Protein AF-0000000084372474 (afdb_homodimer)

Solvent-accessible surface area (backbone atoms only — not comparable to full-atom values): 5763 Å² total; per-residue (Å²): 110,66,65,56,39,60,76,48,64,60,75,54,63,34,51,51,50,20,48,56,32,56,54,40,47,54,74,78,34,74,77,45,21,60,54,26,45,52,47,26,38,54,22,35,54,47,34,48,52,56,58,67,71,103,109,67,64,57,39,59,75,49,64,62,75,56,64,34,52,50,50,19,47,57,31,56,51,39,47,52,76,80,34,72,78,47,21,60,54,27,44,52,47,26,38,54,21,34,55,47,36,49,53,56,56,68,73,102

Structure (mmCIF, N/CA/C/O backbone):
data_AF-0000000084372474-model_v1
#
loop_
_entity.id
_entity.type
_entity.pdbx_description
1 polymer 'Phage protein'
#
loop_
_atom_site.group_PDB
_atom_site.id
_atom_site.type_symbol
_atom_site.label_atom_id
_atom_site.label_alt_id
_atom_site.label_comp_id
_atom_site.label_asym_id
_atom_site.label_entity_id
_atom_site.label_seq_id
_atom_site.pdbx_PDB_ins_code
_atom_site.Cartn_x
_atom_site.Cartn_y
_atom_site.Cartn_z
_atom_site.occupancy
_atom_site.B_iso_or_equiv
_atom_site.auth_seq_id
_atom_site.auth_comp_id
_atom_site.auth_asym_id
_atom_site.auth_atom_id
_atom_site.pdbx_PDB_model_num
ATOM 1 N N . MET A 1 1 ? -11.945 -2.574 5.254 1 77.62 1 MET A N 1
ATOM 2 C CA . MET A 1 1 ? -10.648 -2.957 4.703 1 77.62 1 MET A CA 1
ATOM 3 C C . MET A 1 1 ? -10.727 -4.32 4.027 1 77.62 1 MET A C 1
ATOM 5 O O . MET A 1 1 ? -10.273 -4.48 2.893 1 77.62 1 MET A O 1
ATOM 9 N N . TYR A 1 2 ? -11.398 -5.266 4.598 1 81.75 2 TYR A N 1
ATOM 10 C CA . TYR A 1 2 ? -11.469 -6.613 4.039 1 81.75 2 TYR A CA 1
ATOM 11 C C . TYR A 1 2 ? -12.211 -6.613 2.713 1 81.75 2 TYR A C 1
ATOM 13 O O . TYR A 1 2 ? -11.82 -7.301 1.77 1 81.75 2 TYR A O 1
ATOM 21 N N . ASP A 1 3 ? -13.203 -5.762 2.664 1 84.75 3 ASP A N 1
ATOM 22 C CA . ASP A 1 3 ? -13.984 -5.719 1.432 1 84.75 3 ASP A CA 1
ATOM 23 C C . ASP A 1 3 ? -13.148 -5.18 0.271 1 84.75 3 ASP A C 1
ATOM 25 O O . ASP A 1 3 ? -13.289 -5.641 -0.864 1 84.75 3 ASP A O 1
ATOM 29 N N . VAL A 1 4 ? -12.273 -4.324 0.626 1 85.5 4 VAL A N 1
ATOM 30 C CA . VAL A 1 4 ? -11.414 -3.748 -0.401 1 85.5 4 VAL A CA 1
ATOM 31 C C . VAL A 1 4 ? -10.43 -4.805 -0.903 1 85.5 4 VAL A C 1
ATOM 33 O O . VAL A 1 4 ? -10.281 -4.996 -2.113 1 85.5 4 VAL A O 1
ATOM 36 N N . LEU A 1 5 ? -9.852 -5.504 -0.039 1 90.44 5 LEU A N 1
ATOM 37 C CA . LEU A 1 5 ? -8.875 -6.523 -0.406 1 90.44 5 LEU A CA 1
ATOM 38 C C . LEU A 1 5 ? -9.531 -7.625 -1.236 1 90.44 5 LEU A C 1
ATOM 40 O O . LEU A 1 5 ? -8.938 -8.117 -2.201 1 90.44 5 LEU A O 1
ATOM 44 N N . LYS A 1 6 ? -10.766 -7.984 -0.81 1 90 6 LYS A N 1
ATOM 45 C CA . LYS A 1 6 ? -11.508 -9.016 -1.532 1 90 6 LYS A CA 1
ATOM 46 C C . LYS A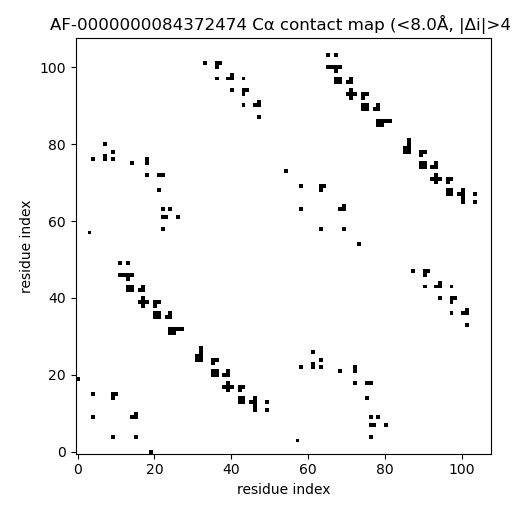 1 6 ? -11.891 -8.531 -2.93 1 90 6 LYS A C 1
ATOM 48 O O . LYS A 1 6 ? -11.789 -9.289 -3.9 1 90 6 LYS A O 1
ATOM 53 N N . ALA A 1 7 ? -12.312 -7.336 -3.006 1 87.62 7 ALA A N 1
ATOM 54 C CA . ALA A 1 7 ? -12.758 -6.77 -4.277 1 87.62 7 ALA A CA 1
ATOM 55 C C . ALA A 1 7 ? -11.617 -6.738 -5.289 1 87.62 7 ALA A C 1
ATOM 57 O O . ALA A 1 7 ? -11.836 -6.938 -6.488 1 87.62 7 ALA A O 1
ATOM 58 N N . PHE A 1 8 ? -10.406 -6.598 -4.852 1 88.88 8 PHE A N 1
ATOM 59 C CA . PHE A 1 8 ? -9.25 -6.496 -5.738 1 88.88 8 PHE A CA 1
ATOM 60 C C . PHE A 1 8 ? -8.461 -7.797 -5.754 1 88.88 8 PHE A C 1
ATOM 62 O O . PHE A 1 8 ? -7.379 -7.867 -6.344 1 88.88 8 PHE A O 1
ATOM 69 N N . GLU A 1 9 ? -8.922 -8.766 -5.094 1 89.75 9 GLU A N 1
ATOM 70 C CA . GLU A 1 9 ? -8.352 -10.109 -5.066 1 89.75 9 GLU A CA 1
ATOM 71 C C . GLU A 1 9 ? -6.879 -10.078 -4.68 1 89.75 9 GLU A C 1
ATOM 73 O O . GLU A 1 9 ? -6.047 -10.711 -5.332 1 89.75 9 GLU A O 1
ATOM 78 N N . VAL A 1 10 ? -6.621 -9.297 -3.705 1 91.81 10 VAL A N 1
ATOM 79 C CA . VAL A 1 10 ? -5.258 -9.266 -3.184 1 91.81 10 VAL A CA 1
ATOM 80 C C . VAL A 1 10 ? -5.008 -10.484 -2.305 1 91.81 10 VAL A C 1
ATOM 82 O O . VAL A 1 10 ? -5.57 -10.602 -1.214 1 91.81 10 VAL A O 1
ATOM 85 N N . THR A 1 11 ? -4.074 -11.359 -2.779 1 91.06 11 THR A N 1
ATOM 86 C CA . THR A 1 11 ? -3.891 -12.625 -2.078 1 91.06 11 THR A CA 1
ATOM 87 C C . THR A 1 11 ? -2.527 -12.672 -1.396 1 91.06 11 THR A C 1
ATOM 89 O O . THR A 1 11 ? -2.312 -13.469 -0.479 1 91.06 11 THR A O 1
ATOM 92 N N . ASN A 1 12 ? -1.561 -11.859 -1.88 1 93.75 12 ASN A N 1
ATOM 93 C CA . ASN A 1 12 ? -0.266 -11.758 -1.216 1 93.75 12 ASN A CA 1
ATOM 94 C C . ASN A 1 12 ? -0.396 -11.148 0.178 1 93.75 12 ASN A C 1
ATOM 96 O O . ASN A 1 12 ? -0.799 -9.992 0.322 1 93.75 12 ASN A O 1
ATOM 100 N N . PRO A 1 13 ? -0.061 -11.891 1.203 1 95.69 13 PRO A N 1
ATOM 101 C CA . PRO A 1 13 ? -0.281 -11.398 2.566 1 95.69 13 PRO A CA 1
ATOM 102 C C . PRO A 1 13 ? 0.526 -10.141 2.877 1 95.69 13 PRO A C 1
ATOM 104 O O . PRO A 1 13 ? 0.068 -9.281 3.633 1 95.69 13 PRO A O 1
ATOM 107 N N . ALA A 1 14 ? 1.696 -10.062 2.305 1 96.81 14 ALA A N 1
ATOM 108 C CA . ALA A 1 14 ? 2.496 -8.859 2.512 1 96.81 14 ALA A CA 1
ATOM 109 C C . ALA A 1 14 ? 1.824 -7.637 1.887 1 96.81 14 ALA A C 1
ATOM 111 O O . ALA A 1 14 ? 1.819 -6.555 2.477 1 96.81 14 ALA A O 1
ATOM 112 N N . LEU A 1 15 ? 1.209 -7.793 0.754 1 96 15 LEU A N 1
ATOM 113 C CA . LEU A 1 15 ? 0.454 -6.711 0.125 1 96 15 LEU A CA 1
ATOM 114 C C . LEU A 1 15 ? -0.775 -6.355 0.954 1 96 15 LEU A C 1
ATOM 116 O O . LEU A 1 15 ? -1.089 -5.176 1.128 1 96 15 LEU A O 1
ATOM 120 N N . GLN A 1 16 ? -1.414 -7.363 1.482 1 95.56 16 GLN A N 1
ATOM 121 C CA . GLN A 1 16 ? -2.578 -7.109 2.326 1 95.56 16 GLN A CA 1
ATOM 122 C C . GLN A 1 16 ? -2.205 -6.27 3.541 1 95.56 16 GLN A C 1
ATOM 124 O O . GLN A 1 16 ? -2.912 -5.32 3.887 1 95.56 16 GLN A O 1
ATOM 129 N N . HIS A 1 17 ? -1.112 -6.668 4.086 1 95.62 17 HIS A N 1
ATOM 130 C CA . HIS A 1 17 ? -0.644 -5.973 5.277 1 95.62 17 HIS A CA 1
ATOM 131 C C . HIS A 1 17 ? -0.284 -4.523 4.961 1 95.62 17 HIS A C 1
ATOM 133 O O . HIS A 1 17 ? -0.696 -3.605 5.676 1 95.62 17 HIS A O 1
ATOM 139 N N . LEU A 1 18 ? 0.442 -4.367 3.898 1 96.69 18 LEU A N 1
ATOM 140 C CA . LEU A 1 18 ? 0.885 -2.998 3.652 1 96.69 18 LEU A CA 1
ATOM 141 C C . LE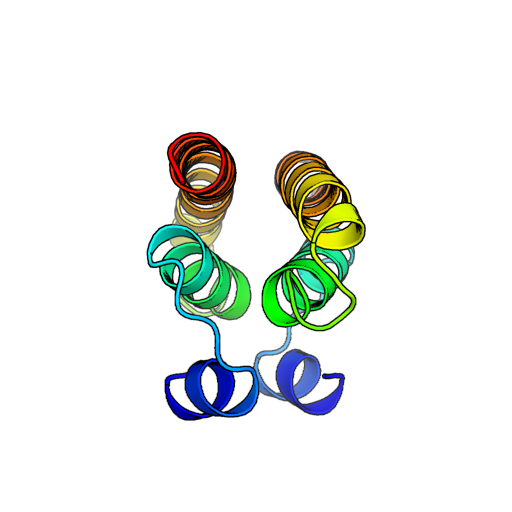U A 1 18 ? -0.29 -2.109 3.256 1 96.69 18 LEU A C 1
ATOM 143 O O . LEU A 1 18 ? -0.33 -0.93 3.615 1 96.69 18 LEU A O 1
ATOM 147 N N . ILE A 1 19 ? -1.262 -2.584 2.535 1 95.44 19 ILE A N 1
ATOM 148 C CA . ILE A 1 19 ? -2.43 -1.793 2.162 1 95.44 19 ILE A CA 1
ATOM 149 C C . ILE A 1 19 ? -3.193 -1.374 3.416 1 95.44 19 ILE A C 1
ATOM 151 O O . ILE A 1 19 ? -3.6 -0.217 3.545 1 95.44 19 ILE A O 1
ATOM 155 N N . LYS A 1 20 ? -3.324 -2.268 4.363 1 93.62 20 LYS A N 1
ATOM 156 C CA . LYS A 1 20 ? -4 -1.969 5.621 1 93.62 20 LYS A CA 1
ATOM 157 C C . LYS A 1 20 ? -3.283 -0.856 6.383 1 93.62 20 LYS A C 1
ATOM 159 O O . LYS A 1 20 ? -3.918 0.09 6.855 1 93.62 20 LYS A O 1
ATOM 164 N N . LYS A 1 21 ? -1.958 -0.99 6.406 1 95 21 LYS A N 1
ATOM 165 C CA . LYS A 1 21 ? -1.17 -0.001 7.137 1 95 21 LYS A CA 1
ATOM 166 C C . LYS A 1 21 ? -1.155 1.339 6.41 1 95 21 LYS A C 1
ATOM 168 O O . LYS A 1 21 ? -1.198 2.396 7.039 1 95 21 LYS A O 1
ATOM 173 N N . ALA A 1 22 ? -1.121 1.243 5.125 1 94.94 22 ALA A N 1
ATOM 174 C CA . ALA A 1 22 ? -1.07 2.463 4.32 1 94.94 22 ALA A CA 1
ATOM 175 C C . ALA A 1 22 ? -2.383 3.234 4.414 1 94.94 22 ALA A C 1
ATOM 177 O O . ALA A 1 22 ? -2.381 4.465 4.523 1 94.94 22 ALA A O 1
ATOM 178 N N . LEU A 1 23 ? -3.486 2.596 4.414 1 91.81 23 LEU A N 1
ATOM 179 C CA . LEU A 1 23 ? -4.797 3.234 4.48 1 91.81 23 LEU A CA 1
ATOM 180 C C . LEU A 1 23 ? -5.031 3.848 5.855 1 91.81 23 LEU A C 1
ATOM 182 O O . LEU A 1 23 ? -5.688 4.887 5.977 1 91.81 23 LEU A O 1
ATOM 186 N N . CYS A 1 24 ? -4.352 3.271 6.805 1 87.69 24 CYS A N 1
ATOM 187 C CA . CYS A 1 24 ? -4.605 3.729 8.172 1 87.69 24 CYS A CA 1
ATOM 188 C C . CYS A 1 24 ? -3.502 4.664 8.641 1 87.69 24 CYS A C 1
ATOM 190 O O . CYS A 1 24 ? -3.602 5.25 9.727 1 87.69 24 CYS A O 1
ATOM 192 N N . ALA A 1 25 ? -2.527 4.789 7.781 1 86.88 25 ALA A N 1
ATOM 193 C CA . ALA A 1 25 ? -1.403 5.633 8.18 1 86.88 25 ALA A CA 1
ATOM 194 C C . ALA A 1 25 ? -1.865 7.055 8.484 1 86.88 25 ALA A C 1
ATOM 196 O O . ALA A 1 25 ? -2.426 7.734 7.621 1 86.88 25 ALA A O 1
ATOM 197 N N . GLY A 1 26 ? -1.944 7.406 9.734 1 75.31 26 GLY A N 1
ATOM 198 C CA . GLY A 1 26 ? -2.305 8.742 10.188 1 75.31 26 GLY A CA 1
ATOM 199 C C . GLY A 1 26 ? -3.67 8.797 10.852 1 75.31 26 GLY A C 1
ATOM 200 O O . GLY A 1 26 ? -4.031 9.812 11.445 1 75.31 26 GLY A O 1
ATOM 201 N N . LEU A 1 27 ? -4.41 7.672 10.602 1 79.31 27 LEU A N 1
ATOM 202 C CA . LEU A 1 27 ? -5.727 7.641 11.227 1 79.31 27 LEU A CA 1
ATOM 203 C C . LEU A 1 27 ? -5.613 7.297 12.711 1 79.31 27 LEU A C 1
ATOM 205 O O . LEU A 1 27 ? -6.496 7.641 13.5 1 79.31 27 LEU A O 1
ATOM 209 N N . ARG A 1 28 ? -4.551 6.645 13.086 1 76.88 28 ARG A N 1
ATOM 210 C CA . ARG A 1 28 ? -4.406 6.172 14.461 1 76.88 28 ARG A CA 1
ATOM 211 C C . ARG A 1 28 ? -3.605 7.16 15.297 1 76.88 28 ARG A C 1
ATOM 213 O O . ARG A 1 28 ? -3.523 7.023 16.516 1 76.88 28 ARG A O 1
ATOM 220 N N . GLY A 1 29 ? -3.041 8.227 14.82 1 73.5 29 GLY A N 1
ATOM 221 C CA . GLY A 1 29 ? -2.229 9.227 15.5 1 73.5 29 GLY A CA 1
ATOM 222 C C . GLY A 1 29 ? -0.855 9.398 14.883 1 73.5 29 GLY A C 1
ATOM 223 O O . GLY A 1 29 ? -0.408 8.555 14.102 1 73.5 29 GLY A O 1
ATOM 224 N N . HIS A 1 30 ? -0.298 10.516 15.156 1 72.25 30 HIS A N 1
ATOM 225 C CA . HIS A 1 30 ? 0.979 10.922 14.586 1 72.25 30 HIS A CA 1
ATOM 226 C C . HIS A 1 30 ? 2.064 9.883 14.867 1 72.25 30 HIS A C 1
ATOM 228 O O . HIS A 1 30 ? 2.871 9.57 13.984 1 72.25 30 HIS A O 1
ATOM 234 N N . LYS A 1 31 ? 2.152 9.445 16.078 1 76.06 31 LYS A N 1
ATOM 235 C CA . LYS A 1 31 ? 3.195 8.492 16.453 1 76.06 31 LYS A CA 1
ATOM 236 C C . LYS A 1 31 ? 3.041 7.18 15.695 1 76.06 31 LYS A C 1
ATOM 238 O O . LYS A 1 31 ? 4.035 6.551 15.32 1 76.06 31 LYS A O 1
ATOM 243 N N . ASP A 1 32 ? 1.893 7 15.336 1 85.19 32 ASP A N 1
ATOM 244 C CA . ASP A 1 32 ? 1.614 5.719 14.695 1 85.19 32 ASP A CA 1
ATOM 245 C C . ASP A 1 32 ? 1.852 5.793 13.188 1 85.19 32 ASP A C 1
ATOM 247 O O . ASP A 1 32 ? 2.15 4.781 12.547 1 85.19 32 ASP A O 1
ATOM 251 N N . LYS A 1 33 ? 1.965 6.977 12.781 1 88.75 33 LYS A N 1
ATOM 252 C CA . LYS A 1 33 ? 2.129 7.137 11.336 1 88.75 33 LYS A CA 1
ATOM 253 C C . LYS A 1 33 ? 3.516 6.691 10.883 1 88.75 33 LYS A C 1
ATOM 255 O O . LYS A 1 33 ? 3.648 5.945 9.914 1 88.75 33 LYS A O 1
ATOM 260 N N . GLU A 1 34 ? 4.508 7.156 11.633 1 88.31 34 GLU A N 1
ATOM 261 C CA . GLU A 1 34 ? 5.879 6.785 11.297 1 88.31 34 GLU A CA 1
ATOM 262 C C . GLU A 1 34 ? 6.07 5.273 11.352 1 88.31 34 GLU A C 1
ATOM 264 O O . GLU A 1 34 ? 6.684 4.684 10.461 1 88.31 34 GLU A O 1
ATOM 269 N N . GLN A 1 35 ? 5.523 4.789 12.375 1 92.25 35 GLN A N 1
ATOM 270 C CA . GLN A 1 35 ? 5.613 3.338 12.508 1 92.25 35 GLN A CA 1
ATOM 271 C C . GLN A 1 35 ? 4.871 2.635 11.375 1 92.25 35 GLN A C 1
ATOM 273 O O . GLN A 1 35 ? 5.352 1.636 10.836 1 92.25 35 GLN A O 1
ATOM 278 N N . ASP A 1 36 ? 3.68 3.082 11.031 1 94.88 36 ASP A N 1
ATOM 279 C CA . ASP A 1 36 ? 2.891 2.484 9.953 1 94.88 36 ASP A CA 1
ATOM 280 C C . ASP A 1 36 ? 3.627 2.566 8.617 1 94.88 36 ASP A C 1
ATOM 282 O O . ASP A 1 36 ? 3.646 1.602 7.855 1 94.88 36 ASP A O 1
ATOM 286 N N . LEU A 1 37 ? 4.328 3.631 8.391 1 95.25 37 LEU A N 1
ATOM 287 C CA . LEU A 1 37 ? 5.051 3.803 7.137 1 95.25 37 LEU A CA 1
ATOM 288 C C . LEU A 1 37 ? 6.258 2.873 7.074 1 95.25 37 LEU A C 1
ATOM 290 O O . LEU A 1 37 ? 6.57 2.326 6.012 1 95.25 37 LEU A O 1
ATOM 294 N N . CYS A 1 38 ? 6.875 2.736 8.18 1 94.56 38 CYS A N 1
ATOM 295 C CA . CYS A 1 38 ? 7.984 1.79 8.227 1 94.56 38 CYS A CA 1
ATOM 296 C C . CYS A 1 38 ? 7.504 0.373 7.934 1 94.56 38 CYS A C 1
ATOM 298 O O . CYS A 1 38 ? 8.164 -0.375 7.211 1 94.56 38 CYS A O 1
ATOM 300 N N . GLU A 1 39 ? 6.398 0.042 8.469 1 96.31 39 GLU A N 1
ATOM 301 C CA . GLU A 1 39 ? 5.816 -1.275 8.234 1 96.31 39 GLU A CA 1
ATOM 302 C C . GLU A 1 39 ? 5.391 -1.434 6.773 1 96.31 39 GLU A C 1
ATOM 304 O O . GLU A 1 39 ? 5.477 -2.527 6.211 1 96.31 39 GLU A O 1
ATOM 309 N N . VAL A 1 40 ? 4.867 -0.398 6.223 1 97.44 40 VAL A N 1
ATOM 310 C CA . VAL A 1 40 ? 4.512 -0.421 4.809 1 97.44 40 VAL A CA 1
ATOM 311 C C . VAL A 1 40 ? 5.75 -0.73 3.969 1 97.44 40 VAL A C 1
ATOM 313 O O . VAL A 1 40 ? 5.711 -1.595 3.09 1 97.44 40 VAL A O 1
ATOM 316 N N . LEU A 1 41 ? 6.891 -0.1 4.309 1 97.75 41 LEU A N 1
ATOM 317 C CA . LEU A 1 41 ? 8.133 -0.333 3.5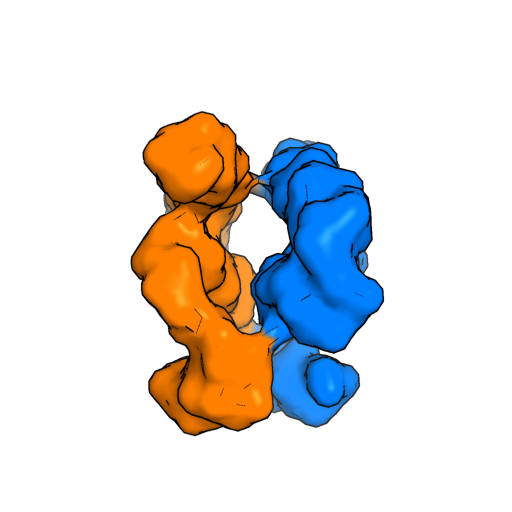84 1 97.75 41 LEU A CA 1
ATOM 318 C C . LEU A 1 41 ? 8.602 -1.774 3.756 1 97.75 41 LEU A C 1
ATOM 320 O O . LEU A 1 41 ? 8.938 -2.443 2.775 1 97.75 41 LEU A O 1
ATOM 324 N N . ALA A 1 42 ? 8.602 -2.225 4.883 1 98.12 42 ALA A N 1
ATOM 325 C CA . ALA A 1 42 ? 9.016 -3.598 5.16 1 98.12 42 ALA A CA 1
ATOM 326 C C . ALA A 1 42 ? 8.125 -4.598 4.426 1 98.12 42 ALA A C 1
ATOM 328 O O . ALA A 1 42 ? 8.617 -5.582 3.865 1 98.12 42 ALA A O 1
ATOM 329 N N . SER A 1 43 ? 6.82 -4.359 4.406 1 97.94 43 SER A N 1
ATOM 330 C CA . SER A 1 43 ? 5.867 -5.258 3.76 1 97.94 43 SER A CA 1
ATOM 331 C C . SER A 1 43 ? 6.016 -5.219 2.242 1 97.94 43 SER A C 1
ATOM 333 O O . SER A 1 43 ? 5.828 -6.234 1.569 1 97.94 43 SER A O 1
ATOM 335 N N . ALA A 1 44 ? 6.391 -4.09 1.767 1 97.56 44 ALA A N 1
ATOM 336 C CA . ALA A 1 44 ? 6.645 -3.988 0.331 1 97.56 44 ALA A CA 1
ATOM 337 C C . ALA A 1 44 ? 7.82 -4.867 -0.084 1 97.56 44 ALA A C 1
ATOM 339 O O . ALA A 1 44 ? 7.746 -5.582 -1.087 1 97.56 44 ALA A O 1
ATOM 340 N N . LYS A 1 45 ? 8.867 -4.816 0.684 1 97.5 45 LYS A N 1
ATOM 341 C CA . LYS A 1 45 ? 10.031 -5.66 0.421 1 97.5 45 LYS A CA 1
ATOM 342 C C . LYS A 1 45 ? 9.664 -7.141 0.501 1 97.5 45 LYS A C 1
ATOM 344 O O . LYS A 1 45 ? 10.047 -7.93 -0.364 1 97.5 45 LYS A O 1
ATOM 349 N N . ARG A 1 46 ? 8.914 -7.426 1.494 1 97.38 46 ARG A N 1
ATOM 350 C CA . ARG A 1 46 ? 8.492 -8.812 1.693 1 97.38 46 ARG A CA 1
ATOM 351 C C . ARG A 1 46 ? 7.602 -9.281 0.551 1 97.38 46 ARG A C 1
ATOM 353 O O . ARG A 1 46 ? 7.668 -10.445 0.145 1 97.38 46 ARG A O 1
ATOM 360 N N . ALA A 1 47 ? 6.723 -8.453 0.041 1 96.38 47 ALA A N 1
ATOM 361 C CA . ALA A 1 47 ? 5.836 -8.797 -1.066 1 96.38 47 ALA A CA 1
ATOM 362 C C . ALA A 1 47 ? 6.637 -9.188 -2.307 1 96.38 47 ALA A C 1
ATOM 364 O O . ALA A 1 47 ? 6.289 -10.148 -3 1 96.38 47 ALA A O 1
ATOM 365 N N . ILE A 1 48 ? 7.691 -8.484 -2.482 1 94.5 48 ILE A N 1
ATOM 366 C CA . ILE A 1 48 ? 8.57 -8.766 -3.615 1 94.5 48 ILE A CA 1
ATOM 367 C C . ILE A 1 48 ? 9.227 -10.133 -3.426 1 94.5 48 ILE A C 1
ATOM 369 O O . ILE A 1 48 ? 9.289 -10.93 -4.363 1 94.5 48 ILE A O 1
ATOM 373 N N . GLU A 1 49 ? 9.664 -10.312 -2.242 1 95.56 49 GLU A N 1
ATOM 374 C CA . GLU A 1 49 ? 10.32 -11.586 -1.933 1 95.56 49 GLU A CA 1
ATOM 375 C C . GLU A 1 49 ? 9.367 -12.758 -2.127 1 95.56 49 GLU A C 1
ATOM 377 O O . GLU A 1 49 ? 9.742 -13.781 -2.703 1 95.56 49 GLU A O 1
ATOM 382 N N . LEU A 1 50 ? 8.188 -12.562 -1.681 1 93.94 50 LEU A N 1
ATOM 383 C CA . LEU A 1 50 ? 7.191 -13.617 -1.795 1 93.94 50 LEU A CA 1
ATOM 384 C C . LEU A 1 50 ? 6.84 -13.875 -3.256 1 93.94 50 LEU A C 1
ATOM 386 O O . LEU A 1 50 ? 6.578 -15.016 -3.645 1 93.94 50 LEU A O 1
ATOM 390 N N . GLU A 1 51 ? 6.801 -12.875 -4.004 1 89.38 51 GLU A N 1
ATOM 391 C CA . GLU A 1 51 ? 6.496 -13.039 -5.422 1 89.38 51 GLU A CA 1
ATOM 392 C C . GLU A 1 51 ? 7.637 -13.742 -6.156 1 89.38 51 GLU A C 1
ATOM 394 O O . GLU A 1 51 ? 7.398 -14.492 -7.105 1 89.38 51 GLU A O 1
ATOM 399 N N . ALA A 1 52 ? 8.82 -13.477 -5.715 1 88.25 52 ALA A N 1
ATOM 400 C CA . ALA A 1 52 ? 10 -14.055 -6.352 1 88.25 52 ALA A CA 1
ATOM 401 C C . ALA A 1 52 ? 10.102 -15.555 -6.059 1 88.25 52 ALA A C 1
ATOM 403 O O . ALA A 1 52 ? 10.797 -16.281 -6.766 1 88.25 52 ALA A O 1
ATOM 404 N N . GLU A 1 53 ? 9.492 -15.914 -5 1 86.44 53 GLU A N 1
ATOM 405 C CA . GLU A 1 53 ? 9.547 -17.312 -4.59 1 86.44 53 GLU A CA 1
ATOM 406 C C . GLU A 1 53 ? 8.508 -18.141 -5.336 1 86.44 53 GLU A C 1
ATOM 408 O O . GLU A 1 53 ? 8.539 -19.375 -5.289 1 86.44 53 GLU A O 1
ATOM 413 N N . LYS A 1 54 ? 7.543 -17.594 -6.035 1 78.25 54 LYS A N 1
ATOM 414 C CA . LYS A 1 54 ? 6.523 -18.328 -6.785 1 78.25 54 LYS A CA 1
ATOM 415 C C . LYS A 1 54 ? 7.047 -18.75 -8.148 1 78.25 54 LYS A C 1
ATOM 417 O O . LYS A 1 54 ? 8.078 -18.266 -8.609 1 78.25 54 LYS A O 1
ATOM 422 N N . MET B 1 1 ? -11.164 3.088 -6.844 1 77.56 1 MET B N 1
ATOM 423 C CA . MET B 1 1 ? -9.922 3.41 -6.141 1 77.56 1 MET B CA 1
ATOM 424 C C . MET B 1 1 ? -10.016 4.777 -5.469 1 77.56 1 MET B C 1
ATOM 426 O O . MET B 1 1 ? -9.695 4.914 -4.289 1 77.56 1 MET B O 1
ATOM 430 N N . TYR B 1 2 ? -10.57 5.754 -6.105 1 81.88 2 TYR B N 1
ATOM 431 C CA . TYR B 1 2 ? -10.656 7.098 -5.551 1 81.88 2 TYR B CA 1
ATOM 432 C C . TYR B 1 2 ? -11.555 7.125 -4.32 1 81.88 2 TYR B C 1
ATOM 434 O O . TYR B 1 2 ? -11.242 7.793 -3.332 1 81.88 2 TYR B O 1
ATOM 442 N N . ASP B 1 3 ? -12.57 6.293 -4.387 1 84.44 3 ASP B N 1
ATOM 443 C CA . ASP B 1 3 ? -13.484 6.273 -3.252 1 84.44 3 ASP B CA 1
ATOM 444 C C . ASP B 1 3 ? -12.812 5.703 -2.006 1 84.44 3 ASP B C 1
ATOM 446 O O . ASP B 1 3 ? -13.062 6.168 -0.892 1 84.44 3 ASP B O 1
ATOM 450 N N . VAL B 1 4 ? -11.945 4.82 -2.277 1 85.56 4 VAL B N 1
ATOM 451 C CA . VAL B 1 4 ? -11.234 4.207 -1.16 1 85.56 4 VAL B CA 1
ATOM 452 C C . VAL B 1 4 ? -10.273 5.219 -0.539 1 85.56 4 VAL B C 1
ATOM 454 O O . VAL B 1 4 ? -10.258 5.406 0.681 1 85.56 4 VAL B O 1
ATOM 457 N N . LEU B 1 5 ? -9.57 5.895 -1.317 1 90.44 5 LEU B N 1
ATOM 458 C CA . LEU B 1 5 ? -8.609 6.879 -0.834 1 90.44 5 LEU B CA 1
ATOM 459 C C . LEU B 1 5 ? -9.312 8 -0.078 1 90.44 5 LEU B C 1
ATOM 461 O O . LEU B 1 5 ? -8.82 8.469 0.951 1 90.44 5 LEU B O 1
ATOM 465 N N . LYS B 1 6 ? -10.477 8.414 -0.645 1 90.06 6 LYS B N 1
ATOM 466 C CA . LYS B 1 6 ? -11.258 9.469 -0.008 1 90.06 6 LYS B CA 1
ATOM 467 C C . LYS B 1 6 ? -11.82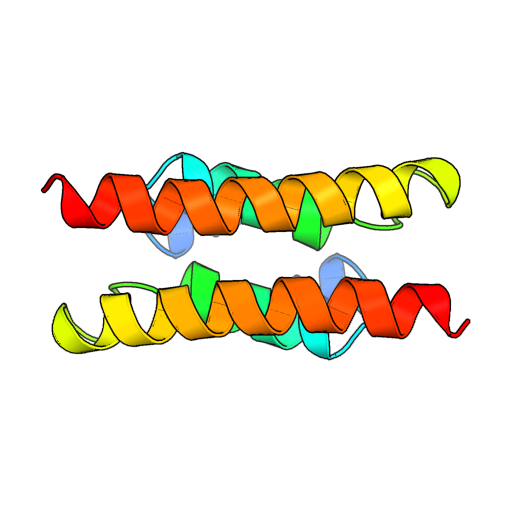 9.008 1.333 1 90.06 6 LYS B C 1
ATOM 469 O O . LYS B 1 6 ? -11.797 9.758 2.312 1 90.06 6 LYS B O 1
ATOM 474 N N . ALA B 1 7 ? -12.281 7.812 1.363 1 87.56 7 ALA B N 1
ATOM 475 C CA . ALA B 1 7 ? -12.891 7.262 2.572 1 87.56 7 ALA B CA 1
ATOM 476 C C . ALA B 1 7 ? -11.875 7.188 3.711 1 87.56 7 ALA B C 1
ATOM 478 O O . ALA B 1 7 ? -12.227 7.395 4.875 1 87.56 7 ALA B O 1
ATOM 479 N N . PHE B 1 8 ? -10.633 7.004 3.396 1 89.19 8 PHE B N 1
ATOM 480 C CA . PHE B 1 8 ? -9.594 6.855 4.41 1 89.19 8 PHE B CA 1
ATOM 481 C C . PHE B 1 8 ? -8.766 8.133 4.527 1 89.19 8 PHE B C 1
ATOM 483 O O . PHE B 1 8 ? -7.754 8.156 5.234 1 89.19 8 PHE B O 1
ATOM 490 N N . GLU B 1 9 ? -9.109 9.125 3.818 1 89.88 9 GLU B N 1
ATOM 491 C CA . GLU B 1 9 ? -8.492 10.445 3.869 1 89.88 9 GLU B CA 1
ATOM 492 C C . GLU B 1 9 ? -6.984 10.359 3.652 1 89.88 9 GLU B C 1
ATOM 494 O O . GLU B 1 9 ? -6.207 10.961 4.398 1 89.88 9 GLU B O 1
ATOM 499 N N . VAL B 1 10 ? -6.648 9.562 2.715 1 91.88 10 VAL B N 1
ATOM 500 C CA . VAL B 1 10 ? -5.238 9.477 2.352 1 91.88 10 VAL B CA 1
ATOM 501 C C . VAL B 1 10 ? -4.848 10.688 1.507 1 91.88 10 VAL B C 1
ATOM 503 O O . VAL B 1 10 ? -5.285 10.82 0.361 1 91.88 10 VAL B O 1
ATOM 506 N N . THR B 1 11 ? -3.939 11.516 2.09 1 91.25 11 THR B N 1
ATOM 507 C CA . THR B 1 11 ? -3.631 12.773 1.415 1 91.25 11 THR B CA 1
ATOM 508 C C . THR B 1 11 ? -2.195 12.773 0.897 1 91.25 11 THR B C 1
ATOM 510 O O . THR B 1 11 ? -1.85 13.555 0.009 1 91.25 11 THR B O 1
ATOM 513 N N . ASN B 1 12 ? -1.337 11.922 1.488 1 93.81 12 ASN B N 1
ATOM 514 C CA . ASN B 1 12 ? 0.024 11.773 0.983 1 93.81 12 ASN B CA 1
ATOM 515 C C . ASN B 1 12 ? 0.042 11.172 -0.417 1 93.81 12 ASN B C 1
ATOM 517 O O . ASN B 1 12 ? -0.386 10.031 -0.611 1 93.81 12 ASN B O 1
ATOM 521 N N . PRO B 1 13 ? 0.531 11.906 -1.391 1 95.75 13 PRO B N 1
ATOM 522 C CA . PRO B 1 13 ? 0.464 11.422 -2.771 1 95.75 13 PRO B CA 1
ATOM 523 C C . PRO B 1 13 ? 1.256 10.133 -2.982 1 95.75 13 PRO B C 1
ATOM 525 O O . PRO B 1 13 ? 0.865 9.289 -3.793 1 95.75 13 PRO B O 1
ATOM 528 N N . ALA B 1 14 ? 2.338 9.992 -2.279 1 96.81 14 ALA B N 1
ATOM 529 C CA . ALA B 1 14 ? 3.115 8.766 -2.389 1 96.81 14 ALA B CA 1
ATOM 530 C C . ALA B 1 14 ? 2.328 7.57 -1.856 1 96.81 14 ALA B C 1
ATOM 532 O O . ALA B 1 14 ? 2.352 6.488 -2.447 1 96.81 14 ALA B O 1
ATOM 533 N N . LEU B 1 15 ? 1.585 7.75 -0.807 1 96.06 15 LEU B N 1
ATOM 534 C CA . LEU B 1 15 ? 0.721 6.699 -0.279 1 96.06 15 LEU B CA 1
ATOM 535 C C . LEU B 1 15 ? -0.411 6.387 -1.252 1 96.06 15 LEU B C 1
ATOM 537 O O . LEU B 1 15 ? -0.744 5.219 -1.469 1 96.06 15 LEU B O 1
ATOM 541 N N . GLN B 1 16 ? -0.948 7.426 -1.845 1 95.56 16 GLN B N 1
ATOM 542 C CA . GLN B 1 16 ? -2.012 7.215 -2.822 1 95.56 16 GLN B CA 1
ATOM 543 C C . GLN B 1 16 ? -1.525 6.359 -3.988 1 95.56 16 GLN B C 1
ATOM 545 O O . GLN B 1 16 ? -2.219 5.434 -4.418 1 95.56 16 GLN B O 1
ATOM 550 N N . HIS B 1 17 ? -0.362 6.719 -4.41 1 95.56 17 HIS B N 1
ATOM 551 C CA . HIS B 1 17 ? 0.221 6 -5.539 1 95.56 17 HIS B CA 1
ATOM 552 C C . HIS B 1 17 ? 0.483 4.539 -5.184 1 95.56 17 HIS B C 1
ATOM 554 O O . HIS B 1 17 ? 0.124 3.637 -5.945 1 95.56 17 HIS B O 1
ATOM 560 N N . LEU B 1 18 ? 1.071 4.355 -4.031 1 96.69 18 LEU B N 1
ATOM 561 C CA . LEU B 1 18 ? 1.433 2.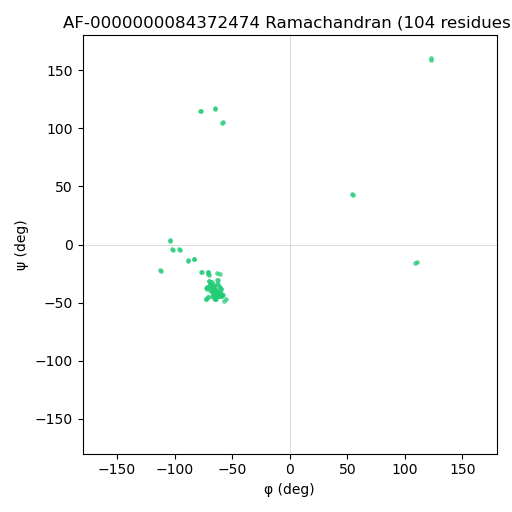973 -3.734 1 96.69 18 LEU B CA 1
ATOM 562 C C . LEU B 1 18 ? 0.188 2.129 -3.484 1 96.69 18 LEU B C 1
ATOM 564 O O . LEU B 1 18 ? 0.151 0.949 -3.842 1 96.69 18 LEU B O 1
ATOM 568 N N . ILE B 1 19 ? -0.843 2.639 -2.879 1 95.38 19 ILE B N 1
ATOM 569 C CA . ILE B 1 19 ? -2.074 1.891 -2.65 1 95.38 19 ILE B CA 1
ATOM 570 C C . ILE B 1 19 ? -2.695 1.496 -3.986 1 95.38 19 ILE B C 1
ATOM 572 O O . ILE B 1 19 ? -3.127 0.354 -4.168 1 95.38 19 ILE B O 1
ATOM 576 N N . LYS B 1 20 ? -2.684 2.396 -4.938 1 93.56 20 LYS B N 1
ATOM 577 C CA . LYS B 1 20 ? -3.217 2.119 -6.27 1 93.56 20 LYS B CA 1
ATOM 578 C C . LYS B 1 20 ? -2.455 0.979 -6.941 1 93.56 20 LYS B C 1
ATOM 580 O O . LYS B 1 20 ? -3.064 0.057 -7.488 1 93.56 20 LYS B O 1
ATOM 585 N N . LYS B 1 21 ? -1.135 1.062 -6.805 1 94.94 21 LYS B N 1
ATOM 586 C CA . LYS B 1 21 ? -0.302 0.044 -7.438 1 94.94 21 LYS B CA 1
ATOM 587 C C . LYS B 1 21 ? -0.425 -1.295 -6.715 1 94.94 21 LYS B C 1
ATOM 589 O O . LYS B 1 21 ? -0.438 -2.35 -7.352 1 94.94 21 LYS B O 1
ATOM 594 N N . ALA B 1 22 ? -0.545 -1.204 -5.441 1 94.94 22 ALA B N 1
ATOM 595 C CA . ALA B 1 22 ? -0.631 -2.422 -4.641 1 94.94 22 ALA B CA 1
ATOM 596 C C . ALA B 1 22 ? -1.951 -3.146 -4.883 1 94.94 22 ALA B C 1
ATOM 598 O O . ALA B 1 22 ? -1.981 -4.375 -4.988 1 94.94 22 ALA B O 1
ATOM 599 N N . LEU B 1 23 ? -3.02 -2.467 -5.02 1 91.88 23 LEU B N 1
ATOM 600 C CA . LEU B 1 23 ? -4.336 -3.061 -5.234 1 91.88 23 LEU B CA 1
ATOM 601 C C . LEU B 1 23 ? -4.434 -3.672 -6.629 1 91.88 23 LEU B C 1
ATOM 603 O O . LEU B 1 23 ? -5.109 -4.684 -6.82 1 91.88 23 LEU B O 1
ATOM 607 N N . CYS B 1 24 ? -3.625 -3.135 -7.504 1 87.81 24 CYS B N 1
ATOM 608 C CA . CYS B 1 24 ? -3.734 -3.59 -8.883 1 87.81 24 CYS B CA 1
ATOM 609 C C . CYS B 1 24 ? -2.613 -4.562 -9.227 1 87.81 24 CYS B C 1
ATOM 611 O O . CYS B 1 24 ? -2.604 -5.148 -10.312 1 87.81 24 CYS B O 1
ATOM 613 N N . ALA B 1 25 ? -1.751 -4.73 -8.273 1 86.88 25 ALA B N 1
ATOM 614 C CA . ALA B 1 25 ? -0.615 -5.609 -8.539 1 86.88 25 ALA B CA 1
ATOM 615 C C . ALA B 1 25 ? -1.084 -7.012 -8.922 1 86.88 25 ALA B C 1
ATOM 617 O O . ALA B 1 25 ? -1.771 -7.676 -8.141 1 86.88 25 ALA B O 1
ATOM 618 N N . GLY B 1 26 ? -0.99 -7.344 -10.188 1 75.69 26 GLY B N 1
ATOM 619 C CA . GLY B 1 26 ? -1.339 -8.664 -10.688 1 75.69 26 GLY B CA 1
ATOM 620 C C . GLY B 1 26 ? -2.617 -8.672 -11.508 1 75.69 26 GLY B C 1
ATOM 621 O O . GLY B 1 26 ? -2.93 -9.664 -12.164 1 75.69 26 GLY B O 1
ATOM 622 N N . LEU B 1 27 ? -3.359 -7.539 -11.336 1 79.38 27 LEU B N 1
ATOM 623 C CA . LEU B 1 27 ? -4.594 -7.461 -12.102 1 79.38 27 LEU B CA 1
ATOM 624 C C . LEU B 1 27 ? -4.301 -7.137 -13.57 1 79.38 27 LEU B C 1
ATOM 626 O O . LEU B 1 27 ? -5.109 -7.445 -14.445 1 79.38 27 LEU B O 1
ATOM 630 N N . ARG B 1 28 ? -3.172 -6.531 -13.82 1 77.06 28 ARG B N 1
ATOM 631 C CA . ARG B 1 28 ? -2.838 -6.105 -15.18 1 77.06 28 ARG B CA 1
ATOM 632 C C . ARG B 1 28 ? -1.959 -7.137 -15.875 1 77.06 28 ARG B C 1
ATOM 634 O O . ARG B 1 28 ? -1.699 -7.031 -17.078 1 77.06 28 ARG B O 1
ATOM 641 N N . GLY B 1 29 ? -1.499 -8.211 -15.32 1 74.31 29 GLY B N 1
ATOM 642 C CA . GLY B 1 29 ? -0.631 -9.242 -15.859 1 74.31 29 GLY B CA 1
ATOM 643 C C . GLY B 1 29 ? 0.641 -9.43 -15.055 1 74.31 29 GLY B C 1
ATOM 644 O O . GLY B 1 29 ? 0.999 -8.578 -14.242 1 74.31 29 GLY B O 1
ATOM 645 N N . HIS B 1 30 ? 1.215 -10.547 -15.242 1 72.5 30 HIS B N 1
ATOM 646 C CA . HIS B 1 30 ? 2.391 -10.977 -14.492 1 72.5 30 HIS B CA 1
ATOM 647 C C . HIS B 1 30 ? 3.533 -9.977 -14.641 1 72.5 30 HIS B C 1
ATOM 649 O O . HIS B 1 30 ? 4.219 -9.656 -13.664 1 72.5 30 HIS B O 1
ATOM 655 N N . LYS B 1 31 ? 3.822 -9.578 -15.844 1 75.75 31 LYS B N 1
ATOM 656 C CA . LYS B 1 31 ? 4.926 -8.656 -16.094 1 75.75 31 LYS B CA 1
ATOM 657 C C . LYS B 1 31 ? 4.703 -7.324 -15.375 1 75.75 31 LYS B C 1
ATOM 659 O O . LYS B 1 31 ? 5.648 -6.719 -14.867 1 75.75 31 LYS B O 1
ATOM 664 N N . ASP B 1 32 ? 3.514 -7.133 -15.195 1 85.25 32 ASP B N 1
ATOM 665 C CA . ASP B 1 32 ? 3.182 -5.84 -14.609 1 85.25 32 ASP B CA 1
ATOM 666 C C . ASP B 1 32 ? 3.213 -5.906 -13.078 1 85.25 32 ASP B C 1
ATOM 668 O O . ASP B 1 32 ? 3.465 -4.902 -12.414 1 85.25 32 ASP B O 1
ATOM 672 N N . LYS B 1 33 ? 3.232 -7.09 -12.672 1 88.94 33 LYS B N 1
ATOM 673 C CA . LYS B 1 33 ? 3.213 -7.246 -11.219 1 88.94 33 LYS B CA 1
ATOM 674 C C . LYS B 1 33 ? 4.555 -6.852 -10.609 1 88.94 33 LYS B C 1
ATOM 676 O O . LYS B 1 33 ? 4.602 -6.109 -9.625 1 88.94 33 LYS B O 1
ATOM 681 N N . GLU B 1 34 ? 5.613 -7.367 -11.219 1 88.38 34 GLU B N 1
ATOM 682 C CA . GLU B 1 34 ? 6.949 -7.043 -10.727 1 88.38 34 GLU B CA 1
ATOM 683 C C . GLU B 1 34 ? 7.203 -5.539 -10.766 1 88.38 34 GLU B C 1
ATOM 685 O O . GLU B 1 34 ? 7.73 -4.969 -9.805 1 88.38 34 GLU B O 1
ATOM 690 N N . GLN B 1 35 ? 6.805 -5.043 -11.836 1 92.31 35 GLN B N 1
ATOM 691 C CA . GLN B 1 35 ? 6.965 -3.598 -11.961 1 92.31 35 GLN B CA 1
ATOM 692 C C . GLN B 1 35 ? 6.117 -2.859 -10.93 1 92.31 35 GLN B C 1
ATOM 694 O O . GLN B 1 35 ? 6.566 -1.874 -10.344 1 92.31 35 GLN B O 1
ATOM 699 N N . ASP B 1 36 ? 4.875 -3.266 -10.727 1 94.88 36 ASP B N 1
ATOM 700 C CA . ASP B 1 36 ? 3.988 -2.633 -9.758 1 94.88 36 ASP B CA 1
ATOM 701 C C . ASP B 1 36 ? 4.555 -2.736 -8.344 1 94.88 36 ASP B C 1
ATOM 703 O O . ASP B 1 36 ? 4.516 -1.768 -7.582 1 94.88 36 ASP B O 1
ATOM 707 N N . LEU B 1 37 ? 5.184 -3.816 -8.039 1 95.25 37 LEU B N 1
ATOM 708 C CA . LEU B 1 37 ? 5.738 -4.008 -6.699 1 95.25 37 LEU B CA 1
ATOM 709 C C . LEU B 1 37 ? 6.965 -3.125 -6.492 1 95.25 37 LEU B C 1
ATOM 711 O O . LEU B 1 37 ? 7.168 -2.588 -5.398 1 95.25 37 LEU B O 1
ATOM 715 N N . CYS B 1 38 ? 7.707 -3.014 -7.516 1 94.56 38 CYS B N 1
ATOM 716 C CA . CYS B 1 38 ? 8.852 -2.111 -7.426 1 94.56 38 CYS B CA 1
ATOM 717 C C . CYS B 1 38 ? 8.398 -0.675 -7.195 1 94.56 38 CYS B C 1
ATOM 719 O O . CYS B 1 38 ? 8.992 0.05 -6.398 1 94.56 38 CYS B O 1
ATOM 721 N N . GLU B 1 39 ? 7.371 -0.309 -7.863 1 96.25 39 GLU B N 1
ATOM 722 C CA . GLU B 1 39 ? 6.816 1.032 -7.699 1 96.25 39 GLU B CA 1
ATOM 723 C C . GLU B 1 39 ? 6.223 1.215 -6.305 1 96.25 39 GLU B C 1
ATOM 725 O O . GLU B 1 39 ? 6.281 2.309 -5.738 1 96.25 39 GLU B O 1
ATOM 730 N N . VAL B 1 40 ? 5.613 0.203 -5.812 1 97.44 40 VAL B N 1
ATOM 731 C CA . VAL B 1 40 ? 5.086 0.247 -4.453 1 97.44 40 VAL B CA 1
ATOM 732 C C . VAL B 1 40 ? 6.223 0.513 -3.467 1 97.44 40 VAL B C 1
ATOM 734 O O . VAL B 1 40 ? 6.109 1.382 -2.6 1 97.44 40 VAL B O 1
ATOM 737 N N . LEU B 1 41 ? 7.367 -0.149 -3.674 1 97.75 41 LEU B N 1
ATOM 738 C CA . LEU B 1 41 ? 8.523 0.041 -2.803 1 97.75 41 LEU B CA 1
ATOM 739 C C . LEU B 1 41 ? 9.062 1.463 -2.916 1 97.75 41 LEU B C 1
ATOM 741 O O . LEU B 1 41 ? 9.305 2.123 -1.903 1 97.75 41 LEU B O 1
ATOM 745 N N . ALA B 1 42 ? 9.203 1.904 -4.039 1 98.06 42 ALA B N 1
ATOM 746 C CA . ALA B 1 42 ? 9.695 3.26 -4.266 1 98.06 42 ALA B CA 1
ATOM 747 C C . ALA B 1 42 ? 8.766 4.293 -3.641 1 98.06 42 ALA B C 1
ATOM 749 O O . ALA B 1 42 ? 9.219 5.262 -3.027 1 98.06 42 ALA B O 1
ATOM 750 N N . SER B 1 43 ? 7.457 4.102 -3.77 1 97.88 43 SER B N 1
ATOM 751 C CA . SER B 1 43 ? 6.469 5.035 -3.238 1 97.88 43 SER B CA 1
ATOM 752 C C . SER B 1 43 ? 6.438 5 -1.715 1 97.88 43 SER B C 1
ATOM 754 O O . SER B 1 43 ? 6.211 6.027 -1.069 1 97.88 43 SER B O 1
ATOM 756 N N . ALA B 1 44 ? 6.723 3.855 -1.197 1 97.56 44 ALA B N 1
ATOM 757 C CA . ALA B 1 44 ? 6.797 3.752 0.258 1 97.56 44 ALA B CA 1
ATOM 758 C C . ALA B 1 44 ? 7.949 4.586 0.81 1 97.56 44 ALA B C 1
ATOM 760 O O . ALA B 1 44 ? 7.785 5.305 1.798 1 97.56 44 ALA B O 1
ATOM 761 N N . LYS B 1 45 ? 9.07 4.492 0.171 1 97.44 45 LYS B N 1
ATOM 762 C CA . LYS B 1 45 ? 10.219 5.293 0.572 1 97.44 45 LYS B CA 1
ATOM 763 C C . LYS B 1 45 ? 9.922 6.785 0.454 1 97.44 45 LYS B C 1
ATOM 765 O O . LYS B 1 45 ? 10.227 7.559 1.363 1 97.44 45 LYS B O 1
ATOM 770 N N . ARG B 1 46 ? 9.305 7.098 -0.625 1 97.38 46 ARG B N 1
ATOM 771 C CA . ARG B 1 46 ? 8.969 8.5 -0.868 1 97.38 46 ARG B CA 1
ATOM 772 C C . ARG B 1 46 ? 7.965 9.008 0.161 1 97.38 46 ARG B C 1
ATOM 774 O O . ARG B 1 46 ? 8.023 10.164 0.577 1 97.38 46 ARG B O 1
ATOM 781 N N . ALA B 1 47 ? 7 8.211 0.567 1 96.25 47 ALA B N 1
ATOM 782 C CA . ALA B 1 47 ? 6 8.594 1.562 1 96.25 47 ALA B CA 1
ATOM 783 C C . ALA B 1 47 ? 6.66 8.953 2.891 1 96.25 47 ALA B C 1
ATOM 785 O O . ALA B 1 47 ? 6.27 9.922 3.541 1 96.25 47 ALA B O 1
ATOM 786 N N . ILE B 1 48 ? 7.664 8.211 3.193 1 94.44 48 ILE B N 1
ATOM 787 C CA . ILE B 1 48 ? 8.406 8.469 4.426 1 94.44 48 ILE B CA 1
ATOM 788 C C . ILE B 1 48 ? 9.133 9.805 4.324 1 94.44 48 ILE B C 1
ATOM 790 O O . ILE B 1 48 ? 9.109 10.602 5.266 1 94.44 48 ILE B O 1
ATOM 794 N N . GLU B 1 49 ? 9.719 9.961 3.191 1 95.5 49 GLU B N 1
ATOM 795 C CA . GLU B 1 49 ? 10.453 11.203 2.969 1 95.5 49 GLU B CA 1
ATOM 796 C C . GLU B 1 49 ? 9.523 12.414 3.051 1 95.5 49 GLU B C 1
ATOM 798 O O . GLU B 1 49 ? 9.867 13.422 3.666 1 95.5 49 GLU B O 1
ATOM 803 N N . LEU B 1 50 ? 8.398 12.258 2.48 1 93.88 50 LEU B N 1
ATOM 804 C CA . LEU B 1 50 ? 7.434 13.352 2.477 1 93.88 50 LEU B CA 1
ATOM 805 C C . LEU B 1 50 ? 6.914 13.625 3.885 1 93.88 50 LEU B C 1
ATOM 807 O O . LEU B 1 50 ? 6.652 14.773 4.242 1 93.88 50 LEU B O 1
ATOM 811 N N . GLU B 1 51 ? 6.746 12.633 4.625 1 89.19 51 GLU B N 1
ATOM 812 C CA . GLU B 1 51 ? 6.277 12.812 5.996 1 89.19 51 GLU B CA 1
ATOM 813 C C . GLU B 1 51 ? 7.344 13.469 6.863 1 89.19 51 GLU B C 1
ATOM 815 O O . GLU B 1 51 ? 7.027 14.227 7.777 1 89.19 51 GLU B O 1
ATOM 820 N N . ALA B 1 52 ? 8.57 13.156 6.574 1 88.31 52 ALA B N 1
ATOM 821 C CA . ALA B 1 52 ? 9.688 13.695 7.352 1 88.31 52 ALA B CA 1
ATOM 822 C C . ALA B 1 52 ? 9.875 15.188 7.078 1 88.31 52 ALA B C 1
ATOM 824 O O . ALA B 1 52 ? 10.508 15.891 7.867 1 88.31 52 ALA B O 1
ATOM 825 N N . GLU B 1 53 ? 9.406 15.57 5.953 1 86.12 53 GLU B N 1
ATOM 826 C CA . GLU B 1 53 ? 9.562 16.969 5.562 1 86.12 53 GLU B CA 1
ATOM 827 C C . GLU B 1 53 ? 8.477 17.844 6.18 1 86.12 53 GLU B C 1
ATOM 829 O O . GLU B 1 53 ? 8.555 19.062 6.137 1 86.12 53 GLU B O 1
ATOM 834 N N . LYS B 1 54 ? 7.422 17.297 6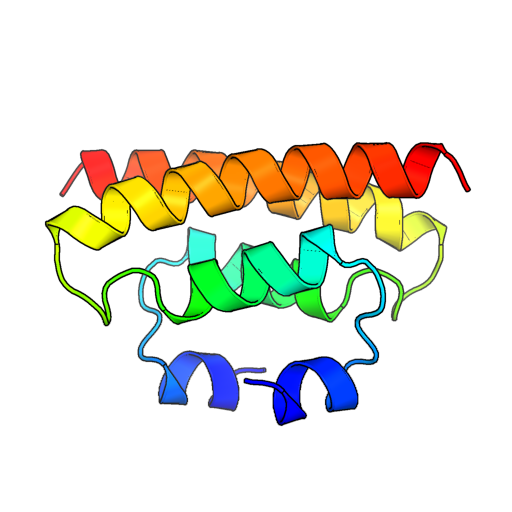.754 1 78 54 LYS B N 1
ATOM 835 C CA . LYS B 1 54 ? 6.348 18.062 7.379 1 78 54 LYS B CA 1
ATOM 836 C C . LYS B 1 54 ? 6.715 18.469 8.805 1 78 54 LYS B C 1
ATOM 838 O O . LYS B 1 54 ? 7.508 17.781 9.461 1 78 54 LYS B O 1
#

Secondary structure (DSSP, 8-state):
-HHHHHHTT---HHHHHHHHHHHHTTTS-HHHHHHHHHHHHHHHHHHHHHHHT-/-HHHHHHTT---HHHHHHHHHHHHTTTS-HHHHHHHHHHHHHHHHHHHHHHHT-

Foldseek 3Di:
DVVVCVVVVPDQVLVVQLVVLVVCQPVVHDVSNVVSVVSNVVSVVVSVVVVVVD/DVVVCVVVVPDQVLVVQLVVLVVCQPVVHDVSNVVSVVSNVVSVVVSVVVVVVD

Organism: NCBI:txid1354337

Radius of gyration: 12.72 Å; Cα contacts (8 Å, |Δi|>4): 120; chains: 2; bounding box: 24×36×32 Å

Sequence (108 aa):
MYDVLKAFEVTNPALQHLIKKALCAGLRGHKDKEQDLCEVLASAKRAIELEAEKMYDVLKAFEVTNPALQHLIKKALCAGLRGHKDKEQDLCEVLASAKRAIELEAEK

pLDDT: mean 90.19, std 7.08, range [72.25, 98.12]

=== Feature glossary ===
Feature key, reading from the visual/contextual features back to the raw sequence:

Rendered structure images. Six rendered views show the 3D structure from the faces of a cube — i.e. along ±x, ±y, ±z. Rendering representation is drawn randomly per protein from cartoon (secondary-structure ribbons), sticks (backbone bonds), or molecular surface; coloring is either N→C rainbow (blue at the N-terminus through red at the C-terminus) or one color per chain.

Contact-map, Ramachandran, and PAE plots. The contact map is a binary N×N matrix image: pixel (i, j) is dark where Cα_i and Cα_j are within 8 Å and |i−j|>4. Because the |i−j|>4 filter removes local helical contacts, off-diagonal stripes parallel to the main diagonal indicate parallel β-sheets; stripes perpendicular to it indicate antiparallel β-sheets. The Ramachandran plot scatters every residue's (φ, ψ) pair against the sterically allowed regions. The PAE heatmap renders the predicted-aligned-error matrix.

InterPro / GO / CATH / organism. Database cross-references. InterPro integrates a dozen domain/family signature databases into unified entries with residue-range hits. GO terms attach function/process/location labels with evidence codes. CATH codes position the fold in a four-level structural taxonomy. Organism is the NCBI-taxonomy species name.

Nearest PDB structures. The Foldseek neighbor list gives the closest experimentally determined structures in the PDB, ranked by structural alignment. TM-score near 1 means near-identical fold; near 0.3 means only rough topology match. This is how one finds what a novel AlphaFold prediction most resembles in the solved-structure universe.

Predicted aligned error. PAE(i, j) answers: if I align the predicted and true structures on residue i, how far off (in Å) do I expect residue j to be? A block-diagonal PAE matrix with low values on the blocks and high values off-diagonal is the signature of a multi-domain protein with confidently predicted domains but uncertain inter-domain orientation.

Solvent-accessible surface area. Accessible surface area quantifies burial. A residue with SASA near zero is pac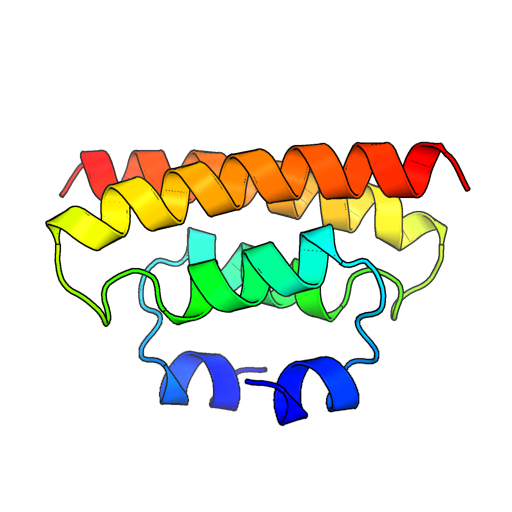ked into the hydrophobic core; one with SASA >100 Å² sits on the surface. Computed here via the Shrake–Rupley numerical algorithm with a 1.4 Å probe.

B-factor. B-factor (Debye–Waller factor) reflects atomic displacement in the crystal lattice. It is an experimental observable (units Å²), not a prediction; low values mean the atom is pinned down, high va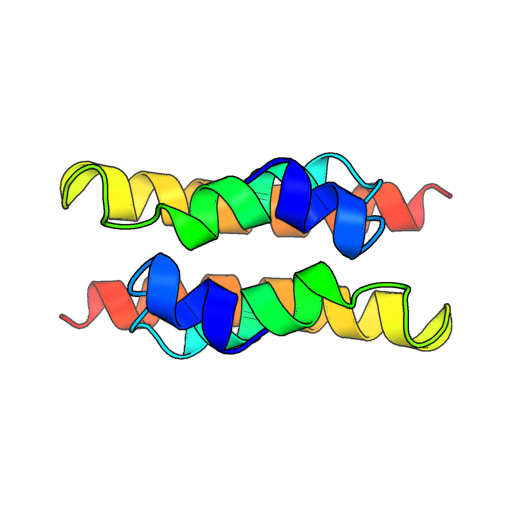lues mean it moves or is heterogeneous across the crystal.

pLDDT. For AlphaFold models, the B-factor field carries pLDDT — the model's own estimate of local accuracy on a 0–100 scale. Regions with pLDDT<50 should be treated as essentially unmodeled; they often correspond to intrinsically disordered segments.

Backbone torsions (φ/ψ). φ (phi) and ψ (psi) are the two rotatable backbone dihedrals per residue: φ is the C(i-1)–N–Cα–C torsion, ψ is the N–Cα–C–N(i+1) torsion, both in degrees on (−180°, 180°]. α-helical residues cluster near (−60°, −45°); β-strand residues near (−120°, +130°). A Ramachandran plot is simply a scatter of (φ, ψ) for every residue.

Radius of gyration, Cα contacts, bounding box. Radius of gyration (Rg) is the root-mean-square distance of Cα atoms from their centroid — a single number for overall size and compactness. A globular domain of N residues has Rg ≈ 2.2·N^0.38 Å; an extended or disordered chain has a much larger Rg. The Cα contact count is the number of residue pairs whose Cα atoms are within 8 Å and are more than four positions apart in sequence — a standard proxy for tertiary packing density. The bounding box is the smallest axis-aligned box enclosing all Cα atoms.

Secondary structure (3-state, P-SEA). Three-state secondary structure (P-SEA) collapses the eight DSSP classes into helix (a), strand (b), and coil (c). P-SEA assigns these from Cα geometry alone — distances and angles — without requiring backbone oxygens, so it works on any Cα trace.

Secondary structure (8-state, DSSP). DSSP 8-state secondary structure assigns each residue one of H (α-helix), G (3₁₀-helix), I (π-helix), E (extended β-strand), B (isolated β-bridge), T (hydrogen-bonded turn), S (bend), or '-' (coil). The assignment is computed from backbone hydrogen-bond geometry via the Kabsch–Sander algorithm.

Foldseek 3Di. A 3Di character summarizes, for each residue, the relative orientation of the Cα frame of its nearest spatial neighbor. Because it encodes fold topology rather than chemistry, 3Di alignments detect remote structural similarity that sequence alignment misses.

mmCIF coordinates. The mmCIF block holds the 3D Cartesian coordinates of each backbone atom (N, Cα, C, O) in ångströms. mmCIF is the PDB's canonical archive format — a tagged-loop text representation of the atomic model.

Sequence. Sequence gives the chain of amino acids in standard one-letter code (A=alanine, C=cysteine, …, Y=tyrosine), read N→C. It is the only feature that is directly encoded by the gene; all structural features are derived from the folded form of this sequence.